Protein AF-D2Q8Z7-F1 (afdb_monomer_lite)

pLDDT: mean 85.54, std 13.35, range [49.59, 96.5]

Radius of gyration: 16.99 Å; chains: 1; bounding box: 54×35×35 Å

Secondary structure (DSSP, 8-state):
-PEEEPP--TTS-TT-EEE-TTS-EEE--HHHHHHHHHHS-EEE-HHHHHHHHHHHTTSS--SS----------PPP--

Structure (mmCIF, N/CA/C/O backbone):
data_AF-D2Q8Z7-F1
#
_entry.id   AF-D2Q8Z7-F1
#
loop_
_atom_site.group_PDB
_atom_site.id
_atom_site.type_symbol
_atom_site.label_atom_id
_atom_site.label_alt_id
_atom_site.label_comp_id
_atom_site.label_asym_id
_atom_site.label_entity_id
_atom_site.label_seq_id
_atom_site.pdbx_PDB_ins_code
_atom_site.Cartn_x
_atom_site.Cartn_y
_atom_site.Cartn_z
_atom_site.occupancy
_atom_site.B_iso_or_equiv
_atom_site.auth_seq_id
_atom_site.auth_comp_id
_atom_site.auth_asym_id
_atom_site.auth_atom_id
_atom_site.pdbx_PDB_model_num
ATOM 1 N N . MET A 1 1 ? -17.226 -3.462 10.741 1.00 74.50 1 MET A N 1
ATOM 2 C CA . MET A 1 1 ? -16.667 -3.024 9.443 1.00 74.50 1 MET A CA 1
ATOM 3 C C . MET A 1 1 ? -15.164 -3.213 9.504 1.00 74.50 1 MET A C 1
ATOM 5 O O . MET A 1 1 ? -14.581 -2.841 10.514 1.00 74.50 1 MET A O 1
ATOM 9 N N . THR A 1 2 ? -14.567 -3.818 8.481 1.00 87.88 2 THR A N 1
ATOM 10 C CA . THR A 1 2 ? -13.109 -3.990 8.372 1.00 87.88 2 THR A CA 1
ATOM 11 C C . THR A 1 2 ? -12.553 -2.878 7.492 1.00 87.88 2 THR A C 1
ATOM 13 O O . THR A 1 2 ? -13.109 -2.608 6.429 1.00 87.88 2 THR A O 1
ATOM 16 N N . ASN A 1 3 ? -11.483 -2.224 7.939 1.00 93.75 3 ASN A N 1
ATOM 17 C CA . ASN A 1 3 ? -10.805 -1.182 7.171 1.00 93.75 3 ASN A CA 1
ATOM 18 C C . ASN A 1 3 ? -9.861 -1.809 6.139 1.00 93.75 3 ASN A C 1
ATOM 20 O O . ASN A 1 3 ? -9.167 -2.777 6.446 1.00 93.75 3 ASN A O 1
ATOM 24 N N . ILE A 1 4 ? -9.807 -1.250 4.932 1.00 95.44 4 ILE A N 1
ATOM 25 C CA . ILE A 1 4 ? -8.868 -1.683 3.892 1.00 95.44 4 ILE A CA 1
ATOM 26 C C . ILE A 1 4 ? -7.739 -0.661 3.824 1.00 95.44 4 ILE A C 1
ATOM 28 O O . ILE A 1 4 ? -7.972 0.505 3.510 1.00 95.44 4 ILE A O 1
ATOM 32 N N . LEU A 1 5 ? -6.518 -1.098 4.121 1.00 95.94 5 LEU A N 1
ATOM 33 C CA . LEU A 1 5 ? -5.327 -0.261 4.031 1.00 95.94 5 LEU A CA 1
ATOM 34 C C . LEU A 1 5 ? -4.673 -0.437 2.663 1.00 95.94 5 LEU A C 1
ATOM 36 O O . LEU A 1 5 ? -4.516 -1.555 2.177 1.00 95.94 5 LEU A O 1
ATOM 40 N N . HIS A 1 6 ? -4.285 0.667 2.036 1.00 95.75 6 HIS A N 1
ATOM 41 C CA . HIS A 1 6 ? -3.604 0.649 0.746 1.00 95.75 6 HIS A CA 1
ATOM 42 C C . HIS A 1 6 ? -2.115 0.914 0.918 1.00 95.75 6 HIS A C 1
ATOM 44 O O . HIS A 1 6 ? -1.712 1.736 1.739 1.00 95.75 6 HIS A O 1
ATOM 50 N N . TYR A 1 7 ? -1.304 0.250 0.096 1.00 93.06 7 TYR A N 1
ATOM 51 C CA . TYR A 1 7 ? 0.121 0.531 0.051 1.00 93.06 7 TYR A CA 1
ATOM 52 C C . TYR A 1 7 ? 0.389 1.827 -0.720 1.00 93.06 7 TYR A C 1
ATOM 54 O O . TYR A 1 7 ? -0.078 2.000 -1.854 1.00 93.06 7 TYR A O 1
ATOM 62 N N . ILE A 1 8 ? 1.171 2.698 -0.093 1.00 90.88 8 ILE A N 1
ATOM 63 C CA . ILE A 1 8 ? 1.764 3.901 -0.671 1.00 90.88 8 ILE A CA 1
ATOM 64 C C . ILE A 1 8 ? 3.266 3.864 -0.402 1.00 90.88 8 ILE A C 1
ATOM 66 O O . ILE A 1 8 ? 3.711 3.205 0.535 1.00 90.88 8 ILE A O 1
ATOM 70 N N . ASP A 1 9 ? 4.032 4.582 -1.212 1.00 85.88 9 ASP A N 1
ATOM 71 C CA . ASP A 1 9 ? 5.471 4.708 -1.018 1.00 85.88 9 ASP A CA 1
ATOM 72 C C . ASP A 1 9 ? 5.826 5.444 0.285 1.00 85.88 9 ASP A C 1
ATOM 74 O O . ASP A 1 9 ? 5.223 6.474 0.614 1.00 85.88 9 ASP A O 1
ATOM 78 N N . ASP A 1 10 ? 6.847 4.949 0.989 1.00 83.94 10 ASP A N 1
ATOM 79 C CA . ASP A 1 10 ? 7.301 5.465 2.288 1.00 83.94 10 ASP A CA 1
ATOM 80 C C . ASP A 1 10 ? 7.888 6.885 2.217 1.00 83.94 10 ASP A C 1
ATOM 82 O O . ASP A 1 10 ? 7.999 7.560 3.246 1.00 83.94 10 ASP A O 1
ATOM 86 N N . SER A 1 11 ? 8.220 7.394 1.029 1.00 86.94 11 SER A N 1
ATOM 87 C CA . SER A 1 11 ? 8.607 8.794 0.825 1.00 86.94 11 SER A CA 1
ATOM 88 C C . SER A 1 11 ? 7.414 9.730 0.599 1.00 86.94 11 SER A C 1
ATOM 90 O O . SER A 1 11 ? 7.587 10.946 0.670 1.00 86.94 11 SER A O 1
ATOM 92 N N . THR A 1 12 ? 6.197 9.202 0.399 1.00 88.69 12 THR A N 1
ATOM 93 C CA . THR A 1 12 ? 4.984 10.013 0.187 1.00 88.69 12 THR A CA 1
ATOM 94 C C . THR A 1 12 ? 4.645 10.822 1.445 1.00 88.69 12 THR A C 1
ATOM 96 O O . THR A 1 12 ? 4.287 10.211 2.458 1.00 88.69 12 THR A O 1
ATOM 99 N N . PRO A 1 13 ? 4.692 12.168 1.419 1.00 92.19 13 PRO A N 1
ATOM 100 C CA . PRO A 1 13 ? 4.374 12.975 2.592 1.00 92.19 13 PRO A CA 1
ATOM 101 C C . PRO A 1 13 ? 2.912 12.807 3.019 1.00 92.19 13 PRO A C 1
ATOM 103 O O . PRO A 1 13 ? 2.022 12.658 2.178 1.00 92.19 13 PRO A O 1
ATOM 106 N N . ASP A 1 14 ? 2.657 12.866 4.323 1.00 94.31 14 ASP A N 1
ATOM 107 C CA . ASP A 1 14 ? 1.301 12.759 4.863 1.00 94.31 14 ASP A CA 1
ATOM 108 C C . ASP A 1 14 ? 0.393 13.886 4.342 1.00 94.31 14 ASP A C 1
ATOM 110 O O . ASP A 1 14 ? 0.863 14.984 4.036 1.00 94.31 14 ASP A O 1
ATOM 114 N N . GLY A 1 15 ? -0.896 13.604 4.160 1.00 93.44 15 GLY A N 1
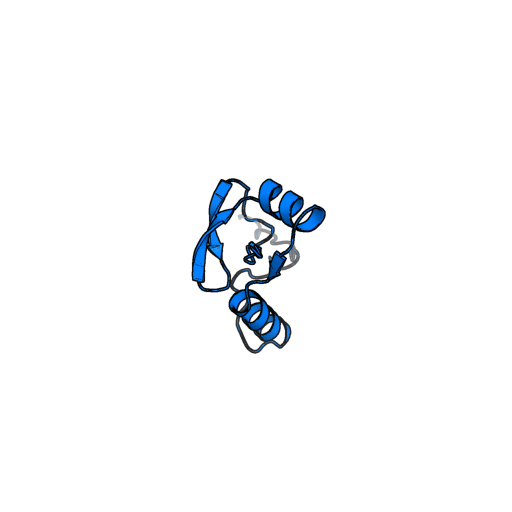ATOM 115 C CA . GLY A 1 15 ? -1.850 14.531 3.543 1.00 93.44 15 GLY A CA 1
ATOM 116 C C . GLY A 1 15 ? -1.682 14.726 2.028 1.00 93.44 15 GLY A C 1
ATOM 117 O O . GLY A 1 15 ? -2.473 15.441 1.411 1.00 93.44 15 GLY A O 1
ATOM 118 N N . THR A 1 16 ? -0.691 14.088 1.393 1.00 94.69 16 THR A N 1
ATOM 119 C CA . THR A 1 16 ? -0.476 14.193 -0.058 1.00 94.69 16 THR A CA 1
ATOM 120 C C . THR A 1 16 ? -1.410 13.257 -0.813 1.00 94.69 16 THR A C 1
ATOM 122 O O . THR A 1 16 ? -1.539 12.078 -0.479 1.00 94.69 16 THR A O 1
ATOM 125 N N . ARG A 1 17 ? -2.032 13.759 -1.885 1.00 94.62 17 ARG A N 1
ATOM 126 C CA . ARG A 1 17 ? -2.775 12.913 -2.823 1.00 94.62 17 ARG A CA 1
ATOM 127 C C . ARG A 1 17 ? -1.792 12.109 -3.669 1.00 94.62 17 ARG A C 1
ATOM 129 O O . ARG A 1 17 ? -0.978 12.684 -4.384 1.00 94.62 17 ARG A O 1
ATOM 136 N N . THR A 1 18 ? -1.887 10.790 -3.603 1.00 91.94 18 THR A N 1
ATOM 137 C CA . THR A 1 18 ? -1.014 9.860 -4.318 1.00 91.94 18 THR A CA 1
ATOM 138 C C . THR A 1 18 ? -1.828 8.774 -5.011 1.00 91.94 18 THR A C 1
ATOM 140 O O . THR A 1 18 ? -2.999 8.541 -4.698 1.00 91.94 18 THR A O 1
ATOM 143 N N . THR A 1 19 ? -1.205 8.109 -5.975 1.00 92.56 19 THR A N 1
ATOM 144 C CA . THR A 1 19 ? -1.761 6.897 -6.573 1.00 92.56 19 THR A CA 1
ATOM 145 C C . THR A 1 19 ? -1.153 5.707 -5.852 1.00 92.56 19 THR A C 1
ATOM 147 O O . THR A 1 19 ? 0.064 5.538 -5.831 1.00 92.56 19 THR A O 1
ATOM 150 N N . THR A 1 20 ? -2.011 4.910 -5.228 1.00 93.19 20 THR A N 1
ATOM 151 C CA . THR A 1 20 ? -1.620 3.684 -4.526 1.00 93.19 20 THR A CA 1
ATOM 152 C C . THR A 1 20 ? -1.095 2.638 -5.500 1.00 93.19 20 THR A C 1
ATOM 154 O O . THR A 1 20 ? -1.325 2.715 -6.709 1.00 93.19 20 THR A O 1
ATOM 157 N N . LEU A 1 21 ? -0.462 1.593 -4.970 1.00 91.06 21 LEU A N 1
ATOM 158 C CA . LEU A 1 21 ? 0.071 0.526 -5.811 1.00 91.06 21 LEU A CA 1
ATOM 159 C C . LEU A 1 21 ? -1.012 -0.174 -6.651 1.00 91.06 21 LEU A C 1
ATOM 161 O O . LEU A 1 21 ? -0.752 -0.560 -7.784 1.00 91.06 21 LEU A O 1
ATOM 165 N N . CYS A 1 22 ? -2.250 -0.281 -6.162 1.00 92.75 22 CYS A N 1
ATOM 166 C CA . CYS A 1 22 ? -3.356 -0.848 -6.940 1.00 92.75 22 CYS A CA 1
ATOM 167 C C . CYS A 1 22 ? -3.962 0.121 -7.974 1.00 92.75 22 CYS A C 1
ATOM 169 O O . CYS A 1 22 ? -4.941 -0.228 -8.624 1.00 92.75 22 CYS A O 1
ATOM 171 N N . GLY A 1 23 ? -3.423 1.337 -8.115 1.00 91.38 23 GLY A N 1
ATOM 172 C CA . GLY A 1 23 ? -3.910 2.354 -9.051 1.00 91.38 23 GLY A CA 1
ATOM 173 C C . GLY A 1 23 ? -5.001 3.273 -8.494 1.00 91.38 23 GLY A C 1
ATOM 174 O O . GLY A 1 23 ? -5.418 4.204 -9.179 1.00 91.38 23 GLY A O 1
ATOM 175 N N . SER A 1 24 ? -5.458 3.066 -7.255 1.00 93.50 24 SER A N 1
ATOM 176 C CA . SER A 1 24 ? -6.481 3.924 -6.645 1.00 93.50 24 SER A CA 1
ATOM 177 C C . SER A 1 24 ? -5.885 5.269 -6.206 1.00 93.50 24 SER A C 1
ATOM 179 O O . SER A 1 24 ? -4.857 5.258 -5.519 1.00 93.50 24 SER A O 1
ATOM 181 N N . PRO A 1 25 ? -6.513 6.415 -6.530 1.00 93.88 25 PRO A N 1
ATOM 182 C CA . PRO A 1 25 ? -6.083 7.723 -6.045 1.00 93.88 25 PRO A CA 1
ATOM 183 C C . PRO A 1 25 ? -6.599 7.964 -4.621 1.00 93.88 25 PRO A C 1
ATOM 185 O O . PRO A 1 25 ? -7.808 8.039 -4.412 1.00 93.88 25 PRO A O 1
ATOM 188 N N . LEU A 1 26 ? -5.699 8.132 -3.651 1.00 93.56 26 LEU A N 1
ATOM 189 C CA . LEU A 1 26 ? -6.035 8.375 -2.242 1.00 93.56 26 LEU A CA 1
ATOM 190 C C . LEU A 1 26 ? -5.182 9.501 -1.650 1.00 93.56 26 LEU A C 1
ATOM 192 O O . LEU A 1 26 ? -4.121 9.838 -2.172 1.00 93.56 26 LEU A O 1
ATOM 196 N N . THR A 1 27 ? -5.647 10.081 -0.548 1.00 95.81 27 THR A N 1
ATOM 197 C CA . THR A 1 27 ? -4.837 10.976 0.285 1.00 95.81 27 THR A CA 1
ATOM 198 C C . THR A 1 27 ? -4.096 10.140 1.320 1.00 95.81 27 THR A C 1
ATOM 200 O O . THR A 1 27 ? -4.715 9.308 1.982 1.00 95.81 27 THR A O 1
ATOM 203 N N . ALA A 1 28 ? -2.783 10.336 1.442 1.00 94.44 28 ALA A N 1
ATOM 204 C CA . ALA A 1 28 ? -1.990 9.696 2.481 1.00 94.44 28 ALA A CA 1
ATOM 205 C C . ALA A 1 28 ? -2.487 10.140 3.866 1.00 94.44 28 ALA A C 1
ATOM 207 O O . ALA A 1 28 ? -2.601 11.336 4.122 1.00 94.44 28 ALA A O 1
ATOM 208 N N . ASP A 1 29 ? -2.791 9.167 4.720 1.00 94.94 29 ASP A N 1
ATOM 209 C CA . ASP A 1 29 ? -3.173 9.372 6.117 1.00 94.94 29 ASP A CA 1
ATOM 210 C C . ASP A 1 29 ? -2.443 8.338 6.982 1.00 94.94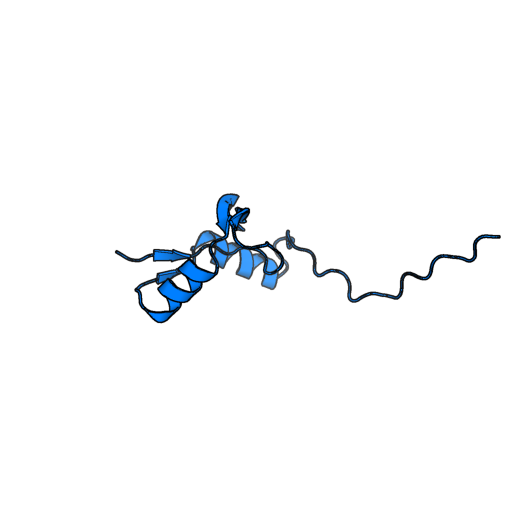 29 ASP A C 1
ATOM 212 O O . ASP A 1 29 ? -2.951 7.257 7.299 1.00 94.94 29 ASP A O 1
ATOM 216 N N . ARG A 1 30 ? -1.184 8.639 7.301 1.00 91.88 30 ARG A N 1
ATOM 217 C CA . ARG A 1 30 ? -0.317 7.751 8.083 1.00 91.88 30 ARG A CA 1
ATOM 218 C C . ARG A 1 30 ? -0.786 7.645 9.524 1.00 91.88 30 ARG A C 1
ATOM 220 O O . ARG A 1 30 ? -0.725 6.559 10.098 1.00 91.88 30 ARG A O 1
ATOM 227 N N . ALA A 1 31 ? -1.253 8.749 10.103 1.00 92.50 31 ALA A N 1
ATOM 228 C CA . ALA A 1 31 ? -1.748 8.774 11.473 1.00 92.50 31 ALA A CA 1
ATOM 229 C C . ALA A 1 31 ? -3.028 7.936 11.617 1.00 92.50 31 ALA A C 1
ATOM 231 O O . ALA A 1 31 ? -3.123 7.107 12.526 1.00 92.50 31 ALA A O 1
ATOM 232 N N . GLY A 1 32 ? -3.977 8.086 10.689 1.00 92.62 32 GLY A N 1
ATOM 233 C CA . GLY A 1 32 ? -5.197 7.287 10.636 1.00 92.62 32 GLY A CA 1
ATOM 234 C C . GLY A 1 32 ? -4.910 5.812 10.377 1.00 92.62 32 GLY A C 1
ATOM 235 O O . GLY A 1 32 ? -5.415 4.959 11.107 1.00 92.62 32 GLY A O 1
ATOM 236 N N . ALA A 1 33 ? -4.029 5.490 9.423 1.00 92.44 33 ALA A N 1
ATOM 237 C CA . ALA A 1 33 ? -3.611 4.110 9.179 1.00 92.44 33 ALA A CA 1
ATOM 238 C C . ALA A 1 33 ? -2.953 3.479 10.419 1.00 92.44 33 ALA A C 1
ATOM 240 O O . ALA A 1 33 ? -3.301 2.359 10.789 1.00 92.44 33 ALA A O 1
ATOM 241 N N . ALA A 1 34 ? -2.056 4.196 11.106 1.00 93.38 34 ALA A N 1
ATOM 242 C CA . ALA A 1 34 ? -1.426 3.724 12.340 1.00 93.38 34 ALA A CA 1
ATOM 243 C C . ALA A 1 34 ? -2.446 3.501 13.467 1.00 93.38 34 ALA A C 1
ATOM 245 O O . ALA A 1 34 ? -2.397 2.482 14.157 1.00 93.38 34 ALA A O 1
ATOM 246 N N . SER A 1 35 ? -3.405 4.416 13.619 1.00 94.19 35 SER A N 1
ATOM 247 C CA . SER A 1 35 ? -4.496 4.282 14.586 1.00 94.19 35 SER A CA 1
ATOM 248 C C . SER A 1 35 ? -5.357 3.048 14.300 1.00 94.19 35 SER A C 1
ATOM 250 O O . SER A 1 35 ? -5.611 2.251 15.207 1.00 94.19 35 SER A O 1
ATOM 252 N N . ILE A 1 36 ? -5.739 2.830 13.038 1.00 93.19 36 ILE A N 1
ATOM 253 C CA . ILE A 1 36 ? -6.508 1.658 12.600 1.00 93.19 36 ILE A CA 1
ATOM 254 C C . ILE A 1 36 ? -5.725 0.367 12.849 1.00 93.19 36 ILE A C 1
ATOM 256 O O . ILE A 1 36 ? -6.294 -0.590 13.373 1.00 93.19 36 ILE A O 1
ATOM 260 N N . MET A 1 37 ? -4.428 0.346 12.524 1.00 92.62 37 MET A N 1
ATOM 261 C CA . MET A 1 37 ? -3.572 -0.820 12.755 1.00 92.62 37 MET A CA 1
ATOM 262 C C . MET A 1 37 ? -3.465 -1.191 14.237 1.00 92.62 37 MET A C 1
ATOM 264 O O . MET A 1 37 ? -3.365 -2.373 14.557 1.00 92.62 37 MET A O 1
ATOM 268 N N . ALA A 1 38 ? -3.507 -0.199 15.130 1.00 93.31 38 ALA A N 1
ATOM 269 C CA . ALA A 1 38 ? -3.397 -0.402 16.571 1.00 93.31 38 ALA A CA 1
ATOM 270 C C . ALA A 1 38 ? -4.724 -0.768 17.259 1.00 93.31 38 ALA A C 1
ATOM 272 O O . ALA A 1 38 ? -4.705 -1.399 18.313 1.00 93.31 38 ALA A O 1
ATOM 273 N N . THR A 1 39 ? -5.869 -0.342 16.717 1.00 87.56 39 THR A N 1
ATOM 274 C CA . THR A 1 39 ? -7.144 -0.339 17.466 1.00 87.56 39 THR A CA 1
ATOM 275 C C . THR A 1 39 ? -8.302 -1.052 16.774 1.00 87.56 39 THR A C 1
ATOM 277 O O . THR A 1 39 ? -9.316 -1.326 17.415 1.00 87.56 39 THR A O 1
ATOM 280 N N . GLY A 1 40 ? -8.185 -1.353 15.480 1.00 83.50 40 GLY A N 1
ATOM 281 C CA . GLY A 1 40 ? -9.307 -1.794 14.656 1.00 83.50 40 GLY A CA 1
ATOM 282 C C . GLY A 1 40 ? -9.082 -3.116 13.928 1.00 83.50 40 GLY A C 1
ATOM 283 O O . GLY A 1 40 ? -7.978 -3.644 13.838 1.00 83.50 40 GLY A O 1
ATOM 284 N N . SER A 1 41 ? -10.166 -3.636 13.345 1.00 91.06 41 SER A N 1
ATOM 285 C CA . SER A 1 41 ? -10.088 -4.689 12.330 1.00 91.06 41 SER A CA 1
ATOM 286 C C . SER A 1 41 ? -9.691 -4.062 10.997 1.00 91.06 41 SER A C 1
ATOM 288 O O . SER A 1 41 ? -10.373 -3.157 10.498 1.00 91.06 41 SER A O 1
ATOM 290 N N . TRP A 1 42 ? -8.600 -4.551 10.417 1.00 95.19 42 TRP A N 1
ATOM 291 C CA . TRP A 1 42 ? -8.103 -4.098 9.127 1.00 95.19 42 TRP A CA 1
ATOM 292 C C . TRP A 1 42 ? -7.567 -5.259 8.292 1.00 95.19 42 TRP A C 1
ATOM 294 O O . TRP A 1 42 ? -7.262 -6.334 8.805 1.00 95.19 42 TRP A O 1
ATOM 304 N N . THR A 1 43 ? -7.474 -5.029 6.989 1.00 96.00 43 THR A N 1
ATOM 305 C CA . THR A 1 43 ? -6.801 -5.908 6.035 1.00 96.00 43 THR A CA 1
ATOM 306 C C . THR A 1 43 ? -6.035 -5.065 5.021 1.00 96.00 43 THR A C 1
ATOM 308 O O . THR A 1 43 ? -6.384 -3.906 4.774 1.00 96.00 43 THR A O 1
ATOM 311 N N . MET A 1 44 ? -4.972 -5.622 4.452 1.00 95.56 44 MET A N 1
ATOM 312 C CA . MET A 1 44 ? -4.276 -4.995 3.333 1.00 95.56 44 MET A CA 1
ATOM 313 C C . MET A 1 44 ? -5.153 -5.088 2.079 1.00 95.56 44 MET A C 1
ATOM 315 O O . MET A 1 44 ? -5.858 -6.072 1.874 1.00 95.56 44 MET A O 1
ATOM 319 N N . CYS A 1 45 ? -5.118 -4.073 1.216 1.00 96.44 45 CYS A N 1
ATOM 320 C CA . CYS A 1 45 ? -5.764 -4.135 -0.088 1.00 96.44 45 CYS A CA 1
ATOM 321 C C . CYS A 1 45 ? -5.189 -5.326 -0.881 1.00 96.44 45 CYS A C 1
ATOM 323 O O . CYS A 1 45 ? -3.990 -5.305 -1.180 1.00 96.44 45 CYS A O 1
ATOM 325 N N . PRO A 1 46 ? -6.007 -6.318 -1.290 1.00 96.50 46 PRO A N 1
ATOM 326 C CA . PRO A 1 46 ? -5.503 -7.530 -1.945 1.00 96.50 46 PRO A CA 1
ATOM 327 C C . PRO A 1 46 ? -4.741 -7.253 -3.246 1.00 96.50 46 PRO A C 1
ATOM 329 O O . PRO A 1 46 ? -3.808 -7.967 -3.596 1.00 96.50 46 PRO A O 1
ATOM 332 N N . LEU A 1 47 ? -5.107 -6.181 -3.958 1.00 96.19 47 LEU A N 1
ATOM 333 C CA . LEU A 1 47 ? -4.408 -5.757 -5.172 1.00 96.19 47 LEU A CA 1
ATOM 334 C C . LEU A 1 47 ? -3.049 -5.117 -4.866 1.00 96.19 47 LEU A C 1
ATOM 336 O O . LEU A 1 47 ? -2.084 -5.365 -5.583 1.00 96.19 47 LEU A O 1
ATOM 340 N N . CYS A 1 48 ? -2.954 -4.311 -3.802 1.00 95.12 48 CYS A N 1
ATOM 341 C CA . CYS A 1 48 ? -1.666 -3.792 -3.340 1.00 95.12 48 CYS A CA 1
ATOM 342 C C . CYS A 1 48 ? -0.761 -4.933 -2.865 1.00 95.12 48 CYS A C 1
ATOM 344 O O . CYS A 1 48 ? 0.425 -4.931 -3.176 1.00 95.12 48 CYS A O 1
ATOM 346 N N . GLU A 1 49 ? -1.313 -5.903 -2.137 1.00 96.00 49 GLU A N 1
ATOM 347 C CA . GLU A 1 49 ? -0.576 -7.073 -1.662 1.00 96.00 49 GLU A CA 1
ATOM 348 C C . GLU A 1 49 ? -0.041 -7.910 -2.827 1.00 96.00 49 GLU A C 1
ATOM 350 O O . GLU A 1 49 ? 1.173 -8.078 -2.936 1.00 96.00 49 GLU A O 1
ATOM 355 N N . LEU A 1 50 ? -0.912 -8.323 -3.758 1.00 95.50 50 LEU A N 1
ATOM 356 C CA . LEU A 1 50 ? -0.524 -9.075 -4.954 1.00 95.50 50 LEU A CA 1
ATOM 357 C C . LEU A 1 50 ? 0.581 -8.361 -5.731 1.00 95.50 50 LEU A C 1
ATOM 359 O O . LEU A 1 50 ? 1.590 -8.970 -6.084 1.00 95.50 50 LEU A O 1
ATOM 363 N N . ARG A 1 51 ? 0.412 -7.059 -5.977 1.00 94.06 51 ARG A N 1
ATOM 364 C CA . ARG A 1 51 ? 1.378 -6.292 -6.758 1.00 94.06 51 ARG A CA 1
ATOM 365 C C . ARG A 1 51 ? 2.729 -6.172 -6.054 1.00 94.06 51 ARG A C 1
ATOM 367 O O . ARG A 1 51 ? 3.755 -6.331 -6.707 1.00 94.06 51 ARG A O 1
ATOM 374 N N . ARG A 1 52 ? 2.759 -5.991 -4.726 1.00 92.25 52 ARG A N 1
ATOM 375 C CA . ARG A 1 52 ? 4.019 -6.056 -3.960 1.00 92.25 52 ARG A CA 1
ATOM 376 C C . ARG A 1 52 ? 4.680 -7.424 -4.074 1.00 92.25 52 ARG A C 1
ATOM 378 O O . ARG A 1 52 ? 5.896 -7.482 -4.225 1.00 92.25 52 ARG A O 1
ATOM 385 N N . THR A 1 53 ? 3.910 -8.509 -4.020 1.00 93.94 53 THR A N 1
ATOM 386 C CA . THR A 1 53 ? 4.447 -9.866 -4.189 1.00 93.94 53 THR A CA 1
ATOM 387 C C . THR A 1 53 ? 5.053 -10.049 -5.579 1.00 93.94 53 THR A C 1
ATOM 389 O O . THR A 1 53 ? 6.162 -10.564 -5.689 1.00 93.94 53 THR A O 1
ATOM 392 N N . LEU A 1 54 ? 4.382 -9.581 -6.638 1.00 93.00 54 LEU A N 1
ATOM 393 C CA . LEU A 1 54 ? 4.898 -9.639 -8.011 1.00 93.00 54 LEU A CA 1
ATOM 394 C C . LEU A 1 54 ? 6.191 -8.826 -8.182 1.00 93.00 54 LEU A C 1
ATOM 396 O O . LEU A 1 54 ? 7.132 -9.324 -8.800 1.00 93.00 54 LEU A O 1
ATOM 400 N N . ILE A 1 55 ? 6.272 -7.630 -7.586 1.00 90.19 55 ILE A N 1
ATOM 401 C CA . ILE A 1 55 ? 7.499 -6.813 -7.554 1.00 90.19 55 ILE A CA 1
ATOM 402 C C . ILE A 1 55 ? 8.621 -7.553 -6.814 1.00 90.19 55 ILE A C 1
ATOM 404 O O . ILE A 1 55 ? 9.726 -7.673 -7.335 1.00 90.19 55 ILE A O 1
ATOM 408 N N . GLY A 1 56 ? 8.338 -8.122 -5.637 1.00 88.75 56 GLY A N 1
ATOM 409 C CA . GLY A 1 56 ? 9.319 -8.884 -4.854 1.00 88.75 56 GLY A CA 1
ATOM 410 C C . GLY A 1 56 ? 9.831 -10.149 -5.556 1.00 88.75 56 GLY A C 1
ATOM 411 O O . GLY A 1 56 ? 10.956 -10.575 -5.309 1.00 88.75 56 GLY A O 1
ATOM 412 N N . MET A 1 57 ? 9.034 -10.730 -6.459 1.00 93.75 57 MET A N 1
ATOM 413 C CA . MET A 1 57 ? 9.441 -11.842 -7.328 1.00 93.75 57 MET A CA 1
ATOM 414 C C . MET A 1 57 ? 10.163 -11.387 -8.609 1.00 93.75 57 MET A C 1
ATOM 416 O O . MET A 1 57 ? 10.601 -12.232 -9.387 1.00 93.75 57 MET A O 1
ATOM 420 N N . GLY A 1 58 ? 10.269 -10.079 -8.859 1.00 90.56 58 GLY A N 1
ATOM 421 C CA . GLY A 1 58 ? 10.849 -9.521 -10.083 1.00 90.56 58 GLY A CA 1
ATOM 422 C C . GLY A 1 58 ? 9.972 -9.682 -11.332 1.00 90.56 58 GLY A C 1
ATOM 423 O O . GLY A 1 58 ? 10.481 -9.574 -12.445 1.00 90.56 58 GLY A O 1
ATOM 424 N N . LEU A 1 59 ? 8.673 -9.961 -11.167 1.00 90.69 59 LEU A N 1
ATOM 425 C CA . LEU A 1 59 ? 7.714 -10.131 -12.269 1.00 90.69 59 LEU A CA 1
ATOM 426 C C . LEU A 1 59 ? 7.020 -8.824 -12.670 1.00 90.69 59 LEU A C 1
ATOM 428 O O . LEU A 1 59 ? 6.494 -8.721 -13.775 1.00 90.69 59 LEU A O 1
ATOM 432 N N 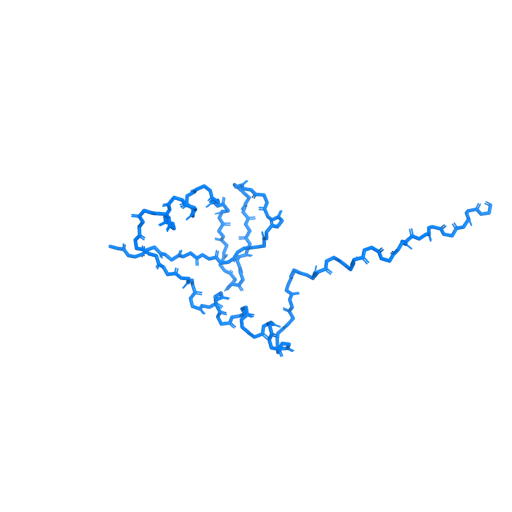. GLU A 1 60 ? 7.031 -7.826 -11.789 1.00 87.44 60 GLU A N 1
ATOM 433 C CA . GLU A 1 60 ? 6.583 -6.468 -12.084 1.00 87.44 60 GLU A CA 1
ATOM 434 C C . GLU 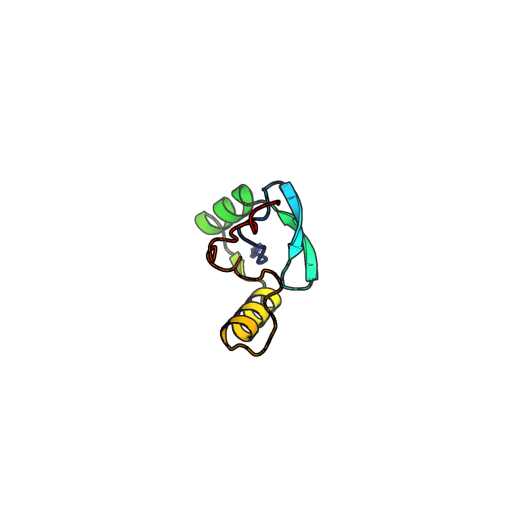A 1 60 ? 7.674 -5.449 -11.761 1.00 87.44 60 GLU A C 1
ATOM 436 O O . GLU A 1 60 ? 8.474 -5.638 -10.845 1.00 87.44 60 GLU A O 1
ATOM 441 N N . ALA A 1 61 ? 7.688 -4.349 -12.518 1.00 84.06 61 ALA A N 1
ATOM 442 C CA . ALA A 1 61 ? 8.559 -3.222 -12.229 1.00 84.06 61 ALA A CA 1
ATOM 443 C C . ALA A 1 61 ? 8.097 -2.515 -10.951 1.00 84.06 61 ALA A C 1
ATOM 445 O O . ALA A 1 61 ? 6.910 -2.208 -10.804 1.00 84.06 61 ALA A O 1
ATOM 446 N N . ASP A 1 62 ? 9.048 -2.210 -10.070 1.00 80.75 62 ASP A N 1
ATOM 447 C CA . ASP A 1 62 ? 8.790 -1.343 -8.929 1.00 80.75 62 ASP A CA 1
ATOM 448 C C . ASP A 1 62 ? 8.522 0.089 -9.430 1.00 80.75 62 ASP A C 1
ATOM 450 O O . ASP A 1 62 ? 9.407 0.693 -10.049 1.00 80.75 62 ASP A O 1
ATOM 454 N N . PRO A 1 63 ? 7.315 0.650 -9.217 1.00 75.56 63 PRO A N 1
ATOM 455 C CA . PRO A 1 63 ? 7.041 2.038 -9.574 1.00 75.56 63 PRO A CA 1
ATOM 456 C C . PRO A 1 63 ? 7.812 3.037 -8.700 1.00 75.56 63 PRO A C 1
ATOM 458 O O . PRO A 1 63 ? 7.890 4.214 -9.056 1.00 75.56 63 PRO A O 1
ATOM 461 N N . TYR A 1 64 ? 8.381 2.585 -7.583 1.00 71.75 64 TYR A N 1
ATOM 462 C CA . TYR A 1 64 ? 9.191 3.370 -6.666 1.00 71.75 64 TYR A CA 1
ATOM 463 C C . TYR A 1 64 ? 10.621 2.821 -6.686 1.00 71.75 64 TYR A C 1
ATOM 465 O O . TYR A 1 64 ? 11.027 2.109 -5.771 1.00 71.75 64 TYR A O 1
ATOM 473 N N . PRO A 1 65 ? 11.403 3.096 -7.748 1.00 63.72 65 PRO A N 1
ATOM 474 C CA . PRO A 1 65 ? 12.737 2.531 -7.864 1.00 63.72 65 PRO A CA 1
ATOM 475 C C . PRO A 1 65 ? 13.543 2.888 -6.617 1.00 63.72 65 PRO A C 1
ATOM 477 O O . PRO A 1 65 ? 13.628 4.069 -6.260 1.00 63.72 65 PRO A O 1
ATOM 480 N N . GLU A 1 66 ? 14.154 1.882 -5.978 1.00 58.53 66 GLU A N 1
ATOM 481 C CA . GLU A 1 66 ? 15.173 2.124 -4.962 1.00 58.53 66 GLU A CA 1
ATOM 482 C C . GLU A 1 66 ? 16.135 3.155 -5.542 1.00 58.53 66 GLU A C 1
ATOM 484 O O . GLU A 1 66 ? 16.784 2.920 -6.568 1.00 58.53 66 GLU A O 1
ATOM 489 N N . ARG A 1 67 ? 16.187 4.342 -4.928 1.00 51.22 67 ARG A N 1
ATOM 490 C CA . ARG A 1 67 ? 17.146 5.363 -5.332 1.00 51.22 67 ARG A CA 1
ATOM 491 C C . ARG A 1 67 ? 18.505 4.673 -5.258 1.00 51.22 67 ARG A C 1
ATOM 493 O O . ARG A 1 67 ? 18.870 4.282 -4.147 1.00 51.22 67 ARG A O 1
ATOM 500 N N . PRO A 1 68 ? 19.233 4.485 -6.378 1.00 49.78 68 PRO A N 1
ATOM 501 C CA . PRO A 1 68 ? 20.447 3.688 -6.358 1.00 49.78 68 PRO A CA 1
ATOM 502 C C . PRO A 1 68 ? 21.328 4.240 -5.248 1.00 49.78 68 PRO A C 1
ATOM 504 O O . PRO A 1 68 ? 21.584 5.451 -5.229 1.00 49.78 68 PRO A O 1
ATOM 507 N N . ALA A 1 69 ? 21.688 3.383 -4.282 1.00 49.59 69 ALA A N 1
ATOM 508 C CA . ALA A 1 69 ? 22.528 3.748 -3.147 1.00 49.59 69 ALA A CA 1
ATOM 509 C C . ALA A 1 69 ? 23.689 4.549 -3.714 1.00 49.59 69 ALA A C 1
ATOM 511 O O . ALA A 1 69 ? 24.438 3.990 -4.511 1.00 49.59 69 ALA A O 1
ATOM 512 N N . ARG A 1 70 ? 23.721 5.863 -3.428 1.00 51.38 70 ARG A N 1
ATOM 513 C CA . ARG A 1 70 ? 24.477 6.873 -4.182 1.00 51.38 70 ARG A CA 1
ATOM 514 C C . ARG A 1 70 ? 25.842 6.312 -4.594 1.00 51.38 70 ARG A C 1
ATOM 516 O O . ARG A 1 70 ? 26.804 6.428 -3.838 1.00 51.38 70 ARG A O 1
ATOM 523 N N . ARG A 1 71 ? 25.960 5.738 -5.799 1.00 54.66 71 ARG A N 1
ATOM 524 C CA . ARG A 1 71 ? 27.252 5.704 -6.476 1.00 54.66 71 ARG A CA 1
ATOM 525 C C . ARG A 1 71 ? 27.555 7.177 -6.600 1.00 54.66 71 ARG A C 1
ATOM 527 O O . ARG A 1 71 ? 26.749 7.882 -7.202 1.00 54.66 71 ARG A O 1
ATOM 534 N N . ARG A 1 72 ? 28.571 7.637 -5.866 1.00 59.81 72 ARG A N 1
ATOM 535 C CA . ARG A 1 72 ? 28.974 9.041 -5.789 1.00 59.81 72 ARG A CA 1
ATOM 536 C C . ARG A 1 72 ? 28.947 9.576 -7.209 1.00 59.81 72 ARG A C 1
ATOM 538 O O . ARG A 1 72 ? 29.789 9.209 -8.020 1.00 59.81 72 ARG A O 1
ATOM 545 N N . TRP A 1 73 ? 27.899 10.321 -7.537 1.00 60.28 73 TRP A N 1
ATOM 546 C CA . TRP A 1 73 ? 27.855 11.013 -8.801 1.00 60.28 73 TRP A CA 1
ATOM 547 C C . TRP A 1 73 ? 28.862 12.136 -8.610 1.00 60.28 73 TRP A C 1
ATOM 549 O O . TRP A 1 73 ? 28.598 13.100 -7.894 1.00 60.28 73 TRP A O 1
ATOM 559 N N . GLU A 1 74 ? 30.075 11.902 -9.091 1.00 65.19 74 GLU A N 1
ATOM 560 C CA . GLU A 1 74 ? 31.135 12.892 -9.112 1.00 65.19 74 GLU A CA 1
ATOM 561 C C . GLU A 1 74 ? 30.946 13.680 -10.401 1.00 65.19 74 GLU A C 1
ATOM 563 O O . GLU A 1 74 ? 31.013 13.129 -11.502 1.00 65.19 74 GLU A O 1
ATOM 568 N N . GLN A 1 75 ? 30.631 14.965 -10.256 1.00 70.31 75 GLN A N 1
ATOM 569 C CA . GLN A 1 75 ? 30.606 15.883 -11.381 1.00 70.31 75 GLN A CA 1
ATOM 570 C C . GLN A 1 75 ? 32.007 15.881 -12.013 1.00 70.31 75 GLN A C 1
ATOM 572 O O . GLN A 1 75 ? 32.978 16.118 -11.289 1.00 70.31 75 GLN A O 1
ATOM 577 N N . PRO A 1 76 ? 32.146 15.626 -13.326 1.00 69.88 76 PRO A N 1
ATOM 578 C CA . PRO A 1 76 ? 33.434 15.763 -13.991 1.00 69.88 76 PRO A CA 1
ATOM 579 C C . PR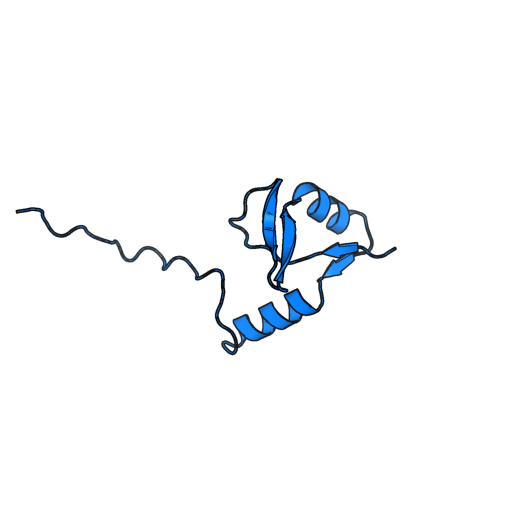O A 1 76 ? 33.972 17.184 -13.778 1.00 69.88 76 PRO A C 1
ATOM 581 O O . PRO A 1 76 ? 33.164 18.120 -13.742 1.00 69.88 76 PRO A O 1
ATOM 584 N N . PRO A 1 77 ? 35.297 17.370 -13.626 1.00 71.62 77 PRO A N 1
ATOM 585 C CA . PRO A 1 77 ? 35.863 18.698 -13.449 1.00 71.62 77 PRO A CA 1
ATOM 586 C C . PRO A 1 77 ? 35.394 19.593 -14.596 1.0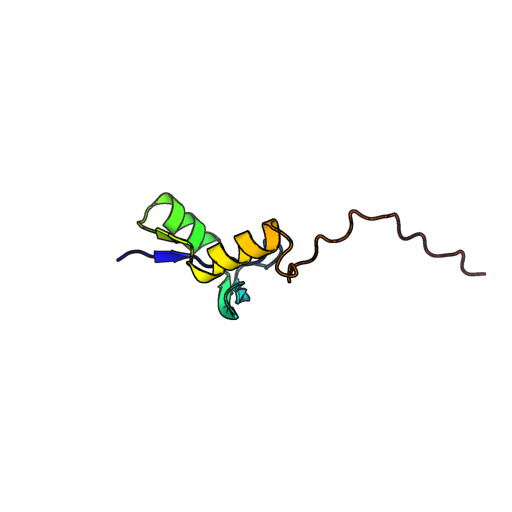0 71.62 77 PRO A C 1
ATOM 588 O O . PRO A 1 77 ? 35.530 19.246 -15.770 1.00 71.62 77 PRO A O 1
ATOM 591 N N . LEU A 1 78 ? 34.784 20.720 -14.234 1.00 68.62 78 LEU A N 1
ATOM 592 C CA . LEU A 1 78 ? 34.507 21.777 -15.189 1.00 68.62 78 LEU A CA 1
ATOM 593 C C . LEU A 1 78 ? 35.867 22.379 -15.534 1.00 68.62 78 LEU A C 1
ATOM 595 O O . LEU A 1 78 ? 36.540 22.900 -14.645 1.00 68.62 78 LEU A O 1
ATOM 599 N N . PHE A 1 79 ? 36.285 22.178 -16.782 1.00 64.31 79 PHE A N 1
ATOM 600 C CA . PHE A 1 79 ? 37.471 22.809 -17.353 1.00 64.31 79 PHE A CA 1
ATOM 601 C C . PHE A 1 79 ? 37.450 24.324 -17.130 1.00 64.31 79 PHE A C 1
ATOM 603 O O . PHE A 1 79 ? 36.347 24.913 -17.230 1.00 64.31 79 PHE A O 1
#

Foldseek 3Di:
DAAEDFDDDPPQDAQDFDQTLLRDTDGHDPVVVVCCVVPHHYDYDVSRVVSVVCVVVVNDDDPDPDPPPDPPPDDDDDD

Sequence (79 aa):
MTNILHYIDDSTPDGTRTTTLCGSPLTADRAGAASIMATGSWTMCPLCELRRTLIGMGLEADPYPERPARRRWEQPPLF

Organism: Bifidobacterium dentium (strain ATCC 27534 / DSM 20436 / JCM 1195 / Bd1) (NCBI:txid401473)